Protein AF-A0A7L5XVG1-F1 (afdb_monomer_lite)

Secondary structure (DSSP, 8-state):
----------B-EEEE-SS-EEEEE--SEEE-TTT--EEEGGG--EEETTTTEEESSHHHHHHHHHHHHTTT-

pLDDT: mean 72.11, std 11.24, range [39.47, 84.25]

Sequence (73 aa):
MLRRDGGAGGEAKLDFRESDYRILKPGAYVVCAVSGKKIPLETLSYWSAKRQEAYAGPAEVARRLDGERAAEK

Structure (mmCIF, N/CA/C/O backbone):
data_AF-A0A7L5XVG1-F1
#
_entry.id   AF-A0A7L5XVG1-F1
#
loop_
_atom_site.group_PDB
_atom_site.id
_atom_site.type_symbol
_atom_site.label_atom_id
_atom_site.label_alt_id
_atom_site.label_comp_id
_atom_site.label_asym_id
_atom_site.label_entity_id
_atom_site.label_seq_id
_atom_site.pdbx_PDB_ins_code
_atom_site.Cartn_x
_atom_site.Cartn_y
_atom_site.Cartn_z
_atom_site.occupancy
_atom_site.B_iso_or_equiv
_atom_site.auth_seq_id
_atom_site.auth_comp_id
_atom_site.auth_asym_id
_atom_site.auth_atom_id
_atom_site.pdbx_PDB_model_num
ATOM 1 N N . MET A 1 1 ? -19.986 -18.039 6.657 1.00 46.44 1 MET A N 1
ATOM 2 C CA . MET A 1 1 ? -18.533 -17.783 6.728 1.00 46.44 1 MET A CA 1
ATOM 3 C C . MET A 1 1 ? -18.194 -16.707 5.705 1.00 46.44 1 MET A C 1
ATOM 5 O O . MET A 1 1 ? -18.550 -16.908 4.557 1.00 46.44 1 MET A O 1
ATOM 9 N N . LEU A 1 2 ? -17.531 -15.622 6.154 1.00 58.12 2 LEU A N 1
ATOM 10 C CA . LEU A 1 2 ? -16.834 -14.566 5.379 1.00 58.12 2 LEU A CA 1
ATOM 11 C C . LEU A 1 2 ? -17.765 -13.669 4.513 1.00 58.12 2 LEU A C 1
ATOM 13 O O . LEU A 1 2 ? -18.520 -14.169 3.701 1.00 58.12 2 LEU A O 1
ATOM 17 N N . ARG A 1 3 ? -17.766 -12.332 4.585 1.00 56.44 3 ARG A N 1
ATOM 18 C CA . ARG A 1 3 ? -16.633 -11.406 4.705 1.00 56.44 3 ARG A CA 1
ATOM 19 C C . ARG A 1 3 ? -17.078 -10.109 5.385 1.00 56.44 3 ARG A C 1
ATOM 21 O O . ARG A 1 3 ? -18.031 -9.464 4.967 1.00 56.44 3 ARG A O 1
ATOM 28 N N . ARG A 1 4 ? -16.354 -9.760 6.445 1.00 51.03 4 ARG A N 1
ATOM 29 C CA . ARG A 1 4 ? -16.439 -8.500 7.177 1.00 51.03 4 ARG A CA 1
ATOM 30 C C . ARG A 1 4 ? -15.809 -7.428 6.275 1.00 51.03 4 ARG A C 1
ATOM 32 O O . ARG A 1 4 ? -14.609 -7.195 6.358 1.00 51.03 4 ARG A O 1
ATOM 39 N N . ASP A 1 5 ? -16.586 -6.880 5.342 1.00 49.22 5 ASP A N 1
ATOM 40 C CA . ASP A 1 5 ? -16.175 -5.731 4.529 1.00 49.22 5 ASP A CA 1
ATOM 41 C C . ASP A 1 5 ? -16.189 -4.504 5.447 1.00 49.22 5 ASP A C 1
ATOM 43 O O . ASP A 1 5 ? -17.207 -3.847 5.656 1.00 49.22 5 ASP A O 1
ATOM 47 N N . GLY A 1 6 ? -15.069 -4.317 6.146 1.00 50.75 6 GLY A N 1
ATOM 48 C CA . GLY A 1 6 ? -14.811 -3.203 7.048 1.00 50.75 6 GLY A CA 1
ATOM 49 C C . GLY A 1 6 ? -14.707 -1.902 6.264 1.00 50.75 6 GLY A C 1
ATOM 50 O O . GLY A 1 6 ? -13.621 -1.367 6.060 1.00 50.75 6 GLY A O 1
ATOM 51 N N . GLY A 1 7 ? -15.847 -1.394 5.812 1.00 54.00 7 GLY A N 1
ATOM 52 C CA . GLY A 1 7 ? -15.980 -0.068 5.239 1.00 54.00 7 GLY A CA 1
ATOM 53 C C . GLY A 1 7 ? -16.120 0.986 6.331 1.00 54.00 7 GLY A C 1
ATOM 54 O O . GLY A 1 7 ? -17.219 1.477 6.536 1.00 54.00 7 GLY A O 1
ATOM 55 N N . ALA A 1 8 ? -15.037 1.337 7.027 1.00 56.22 8 ALA A N 1
ATOM 56 C CA . ALA A 1 8 ? -14.916 2.625 7.723 1.00 56.22 8 ALA A CA 1
ATOM 57 C C . ALA A 1 8 ? -13.508 2.802 8.304 1.00 56.22 8 ALA A C 1
ATOM 59 O O . ALA A 1 8 ? -13.127 2.122 9.249 1.00 56.22 8 ALA A O 1
ATOM 60 N N . GLY A 1 9 ? -12.749 3.762 7.784 1.00 57.06 9 GLY A N 1
ATOM 61 C CA . GLY A 1 9 ? -11.516 4.213 8.427 1.00 57.06 9 GLY A CA 1
ATOM 62 C C . GLY A 1 9 ? -10.614 4.893 7.417 1.00 57.06 9 GLY A C 1
ATOM 63 O O . GLY A 1 9 ? -9.926 4.215 6.674 1.00 57.06 9 GLY A O 1
ATOM 64 N N . GLY A 1 10 ? -10.693 6.220 7.348 1.00 72.38 10 GLY A N 1
ATOM 65 C CA . GLY A 1 10 ? -10.238 7.053 6.232 1.00 72.38 10 GLY A CA 1
ATOM 66 C C . GLY A 1 10 ? -8.814 6.847 5.701 1.00 72.38 10 GLY A C 1
ATOM 67 O O . GLY A 1 10 ? -8.001 6.087 6.228 1.00 72.38 10 GLY A O 1
ATOM 68 N N . GLU A 1 11 ? -8.531 7.583 4.627 1.00 78.00 11 GLU A N 1
ATOM 69 C CA . GLU A 1 11 ? -7.245 7.592 3.932 1.00 78.00 11 GLU A CA 1
ATOM 70 C C . GLU A 1 11 ? -6.116 8.090 4.847 1.00 78.00 11 GLU A C 1
ATOM 72 O O . GLU A 1 11 ? -6.028 9.265 5.215 1.00 78.00 11 GLU A O 1
ATOM 77 N N . ALA A 1 12 ? -5.236 7.165 5.200 1.00 80.94 12 ALA A N 1
ATOM 78 C CA . ALA A 1 12 ? -3.931 7.404 5.758 1.00 80.94 12 ALA A CA 1
ATOM 79 C C . ALA A 1 12 ? -3.029 8.034 4.707 1.00 80.94 12 ALA A C 1
ATOM 81 O O . ALA A 1 12 ? -2.953 7.587 3.558 1.00 80.94 12 ALA A O 1
ATOM 82 N N . LYS A 1 13 ? -2.303 9.061 5.135 1.00 79.94 13 LYS A N 1
ATOM 83 C CA . LYS A 1 13 ? -1.327 9.740 4.295 1.00 79.94 13 LYS A CA 1
ATOM 84 C C . LYS A 1 13 ? 0.052 9.430 4.846 1.00 79.94 13 LYS A C 1
ATOM 86 O O . LYS A 1 13 ? 0.358 9.790 5.982 1.00 79.94 13 LYS A O 1
ATOM 91 N N . LEU A 1 14 ? 0.835 8.716 4.051 1.00 79.62 14 LEU A N 1
ATOM 92 C CA . LEU A 1 14 ? 2.203 8.319 4.352 1.00 79.62 14 LEU A CA 1
ATOM 93 C C . LEU A 1 14 ? 3.138 9.180 3.510 1.00 79.62 14 LEU A C 1
ATOM 95 O O . LEU A 1 14 ? 2.915 9.346 2.314 1.00 79.62 14 LEU A O 1
ATOM 99 N N . ASP A 1 15 ? 4.170 9.712 4.143 1.00 83.94 15 ASP A N 1
ATOM 100 C CA . ASP A 1 15 ? 5.319 10.294 3.475 1.00 83.94 15 ASP A CA 1
ATOM 101 C C . ASP A 1 15 ? 6.398 9.221 3.391 1.00 83.94 15 ASP A C 1
ATOM 103 O O . ASP A 1 15 ? 6.994 8.839 4.398 1.00 83.94 15 ASP A O 1
ATOM 107 N N . PHE A 1 16 ? 6.588 8.662 2.203 1.00 81.69 16 PHE A N 1
ATOM 108 C CA . PHE A 1 16 ? 7.606 7.645 1.987 1.00 81.69 16 PHE A CA 1
ATOM 109 C C . PHE A 1 16 ? 8.965 8.323 1.803 1.00 81.69 16 PHE A C 1
ATOM 111 O O . PHE A 1 16 ? 9.138 9.111 0.873 1.00 81.69 16 PHE A O 1
ATOM 118 N N . ARG A 1 17 ? 9.917 8.003 2.680 1.00 80.06 17 ARG A N 1
ATOM 119 C CA . ARG A 1 17 ? 11.325 8.409 2.624 1.00 80.06 17 ARG A CA 1
ATOM 120 C C . ARG A 1 17 ? 12.192 7.226 2.205 1.00 80.06 17 ARG A C 1
ATOM 122 O O . ARG A 1 17 ? 11.764 6.076 2.228 1.00 80.06 17 ARG A O 1
ATOM 129 N N . GLU A 1 18 ? 13.417 7.526 1.793 1.00 72.75 18 GLU A N 1
ATOM 130 C CA . GLU A 1 18 ? 14.345 6.570 1.173 1.00 72.75 18 GLU A CA 1
ATOM 131 C C . GLU A 1 18 ? 14.597 5.309 2.020 1.00 72.75 18 GLU A C 1
ATOM 133 O O . GLU A 1 18 ? 14.766 4.227 1.463 1.00 72.75 18 GLU A O 1
ATOM 138 N N . SER A 1 19 ? 14.519 5.434 3.350 1.00 72.56 19 SER A 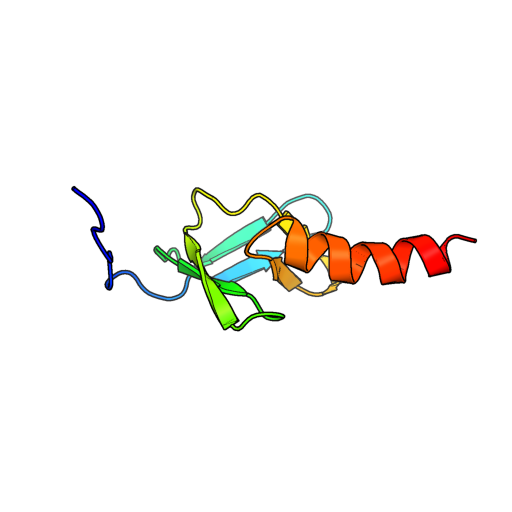N 1
ATOM 139 C CA . SER A 1 19 ? 14.748 4.335 4.301 1.00 72.56 19 SER A CA 1
ATOM 140 C C . SER A 1 19 ? 13.585 4.072 5.264 1.00 72.56 19 SER A C 1
ATOM 142 O O . SER A 1 19 ? 13.561 3.041 5.931 1.00 72.56 19 SER A O 1
ATOM 144 N N . ASP A 1 20 ? 12.628 4.992 5.377 1.00 77.31 20 ASP A N 1
ATOM 145 C CA . ASP A 1 20 ? 11.513 4.914 6.324 1.00 77.31 20 ASP A CA 1
ATOM 146 C C . ASP A 1 20 ? 10.268 5.577 5.738 1.00 77.31 20 ASP A C 1
ATOM 148 O O . ASP A 1 20 ? 10.342 6.259 4.727 1.00 77.31 20 ASP A O 1
ATOM 152 N N . TYR A 1 21 ? 9.106 5.408 6.355 1.00 81.00 21 TYR A N 1
ATOM 153 C CA . TYR A 1 21 ? 7.938 6.204 6.004 1.00 81.00 21 TYR A CA 1
ATOM 154 C C . TYR A 1 21 ? 7.374 6.875 7.242 1.00 81.00 21 TYR A C 1
ATOM 156 O O . TYR A 1 21 ? 7.301 6.289 8.325 1.00 81.00 21 TYR A O 1
ATOM 164 N N . ARG A 1 22 ? 6.943 8.121 7.077 1.00 83.00 22 ARG A N 1
ATOM 165 C CA . ARG A 1 22 ? 6.316 8.895 8.136 1.00 83.00 22 ARG A CA 1
ATOM 166 C C . ARG A 1 22 ? 4.818 8.950 7.914 1.00 83.00 22 ARG A C 1
ATOM 168 O O . ARG A 1 22 ? 4.340 9.406 6.883 1.00 83.00 22 ARG A O 1
ATOM 175 N N . ILE A 1 23 ? 4.054 8.533 8.912 1.00 82.94 23 ILE A N 1
ATOM 176 C CA . ILE A 1 23 ? 2.600 8.682 8.890 1.00 82.94 23 ILE A CA 1
ATOM 177 C C . ILE A 1 23 ? 2.284 10.164 9.138 1.00 82.94 23 ILE A C 1
ATOM 179 O O . ILE A 1 23 ? 2.444 10.659 10.251 1.00 82.94 23 ILE A O 1
ATOM 183 N N . LEU A 1 24 ? 1.865 10.881 8.092 1.00 84.25 24 LEU A N 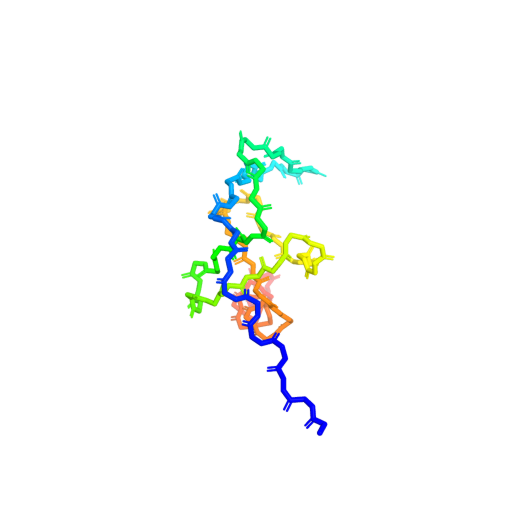1
ATOM 184 C CA . LEU A 1 24 ? 1.389 12.266 8.186 1.00 84.25 24 LEU A CA 1
ATOM 185 C C . LEU A 1 24 ? -0.050 12.316 8.700 1.00 84.25 24 LEU A C 1
ATOM 187 O O . LEU A 1 24 ? -0.398 13.169 9.512 1.00 84.25 24 LEU A O 1
ATOM 191 N N . LYS A 1 25 ? -0.891 11.395 8.220 1.00 80.06 25 LYS A N 1
ATOM 192 C CA . LYS A 1 25 ? -2.249 11.197 8.729 1.00 80.06 25 LYS A CA 1
ATOM 193 C C . LYS A 1 25 ? -2.457 9.733 9.091 1.00 80.06 25 LYS A C 1
ATOM 195 O O . LYS A 1 25 ? -2.373 8.900 8.185 1.00 80.06 25 LYS A O 1
ATOM 200 N N . PRO A 1 26 ? -2.758 9.419 10.363 1.00 71.12 26 PRO A N 1
ATOM 201 C CA . PRO A 1 26 ? -3.202 8.087 10.730 1.00 71.12 26 PRO A CA 1
ATOM 202 C C . PRO A 1 26 ? -4.588 7.853 10.118 1.00 71.12 26 PRO A C 1
ATOM 204 O O . PRO A 1 26 ? -5.505 8.654 10.294 1.00 71.12 26 PRO A O 1
ATOM 207 N N . GLY A 1 27 ? -4.720 6.769 9.365 1.00 77.62 27 GLY A N 1
ATOM 208 C CA . GLY A 1 27 ? -5.984 6.278 8.817 1.00 77.62 27 GLY A CA 1
ATOM 209 C C . GLY A 1 27 ? -6.087 4.778 9.066 1.00 77.62 27 GLY A C 1
ATOM 210 O O . GLY A 1 27 ? -5.200 4.206 9.692 1.00 77.62 27 GLY A O 1
ATOM 211 N N . ALA A 1 28 ? -7.143 4.120 8.595 1.00 78.75 28 ALA A N 1
ATOM 212 C CA . ALA A 1 28 ? -7.147 2.649 8.582 1.00 78.75 28 ALA A CA 1
ATOM 213 C C . ALA A 1 28 ? -6.569 2.116 7.259 1.00 78.75 28 ALA A C 1
ATOM 215 O O . ALA A 1 28 ? -5.958 1.056 7.208 1.00 78.75 28 ALA A O 1
ATOM 216 N N . TYR A 1 29 ? -6.780 2.901 6.207 1.00 80.00 29 TYR A N 1
ATOM 217 C CA . TYR A 1 29 ? -6.490 2.728 4.794 1.00 80.00 29 TYR A CA 1
ATOM 218 C C . TYR A 1 29 ? -5.389 3.514 4.071 1.00 80.00 29 TYR A C 1
ATOM 220 O O . TYR A 1 29 ? -5.450 4.726 4.150 1.00 80.00 29 TYR A O 1
ATOM 228 N N . VAL A 1 30 ? -4.508 2.972 3.233 1.00 83.62 30 VAL A N 1
ATOM 229 C CA . VAL A 1 30 ? -3.904 3.757 2.131 1.00 83.62 30 VAL A CA 1
ATOM 230 C C . VAL A 1 30 ? -4.441 3.276 0.786 1.00 83.62 30 VAL A C 1
ATOM 232 O O . VAL A 1 30 ? -4.793 2.109 0.634 1.00 83.62 30 VAL A O 1
ATOM 235 N N . VAL A 1 31 ? -4.568 4.171 -0.190 1.00 80.19 31 VAL A N 1
ATOM 236 C CA . VAL A 1 31 ? -5.025 3.817 -1.539 1.00 80.19 31 VAL A CA 1
ATOM 237 C C . VAL A 1 31 ? -3.815 3.572 -2.432 1.00 80.19 31 VAL A C 1
ATOM 239 O O . VAL A 1 31 ? -2.899 4.390 -2.491 1.00 80.19 31 VAL A O 1
ATOM 242 N N . CYS A 1 32 ? -3.811 2.440 -3.133 1.00 80.88 32 CYS A N 1
ATOM 243 C CA . CYS A 1 32 ? -2.788 2.142 -4.125 1.00 80.88 32 CYS A CA 1
ATOM 244 C C . CYS A 1 32 ? -2.895 3.103 -5.313 1.00 80.88 32 CYS A C 1
ATOM 246 O O . CYS A 1 32 ? -3.946 3.155 -5.951 1.00 80.88 32 CYS A O 1
ATOM 248 N N . ALA A 1 33 ? -1.804 3.780 -5.672 1.00 74.12 33 ALA A N 1
ATOM 249 C CA . ALA A 1 33 ? -1.774 4.643 -6.855 1.00 74.12 33 ALA A CA 1
ATOM 250 C C . ALA A 1 33 ? -1.916 3.851 -8.173 1.00 74.12 33 ALA A C 1
ATOM 252 O O . ALA A 1 33 ? -2.477 4.356 -9.140 1.00 74.12 33 ALA A O 1
ATOM 253 N N . VAL A 1 34 ? -1.480 2.584 -8.199 1.00 74.25 34 VAL A N 1
ATOM 254 C CA . VAL A 1 34 ? -1.527 1.730 -9.401 1.00 74.25 34 VAL A CA 1
ATOM 255 C C . VAL A 1 34 ? -2.881 1.057 -9.607 1.00 74.25 34 VAL A C 1
ATOM 257 O O . VAL A 1 34 ? -3.348 0.958 -10.738 1.00 74.25 34 VAL A O 1
ATOM 260 N N . SER A 1 35 ? -3.512 0.568 -8.535 1.00 69.75 35 SER A N 1
ATOM 261 C CA . SER A 1 35 ? -4.751 -0.220 -8.634 1.00 69.75 35 SER A CA 1
ATOM 262 C C . SER A 1 35 ? -5.985 0.469 -8.042 1.00 69.75 35 SER A C 1
ATOM 264 O O . SER A 1 35 ? -7.081 -0.075 -8.163 1.00 69.75 35 SER A O 1
ATOM 266 N N . GLY A 1 36 ? -5.845 1.599 -7.340 1.00 78.12 36 GLY A N 1
ATOM 267 C CA . GLY A 1 36 ? -6.948 2.239 -6.605 1.00 78.12 36 GLY A CA 1
ATOM 268 C C . GLY A 1 36 ? -7.481 1.412 -5.426 1.00 78.12 36 GLY A C 1
ATOM 269 O O . GLY A 1 36 ? -8.534 1.708 -4.865 1.00 78.12 36 GLY A O 1
ATOM 270 N N . LYS A 1 37 ? -6.777 0.339 -5.050 1.00 77.56 37 LYS A N 1
ATOM 271 C CA . LYS A 1 37 ? -7.204 -0.607 -4.018 1.00 77.56 37 LYS A CA 1
ATOM 272 C C . LYS A 1 37 ? -6.915 -0.046 -2.626 1.00 77.56 37 LYS A C 1
ATOM 274 O O . LYS A 1 37 ? -5.866 0.557 -2.414 1.00 77.56 37 LYS A O 1
ATOM 279 N N . LYS A 1 38 ? -7.832 -0.266 -1.681 1.00 81.19 38 LYS A N 1
ATOM 280 C CA . LYS A 1 38 ? -7.663 0.112 -0.271 1.00 81.19 38 LYS A CA 1
ATOM 281 C C . LYS A 1 38 ? -6.787 -0.920 0.437 1.00 81.19 38 LYS A C 1
ATOM 283 O O . LYS A 1 38 ? -7.103 -2.108 0.417 1.00 81.19 38 LYS A O 1
ATOM 288 N N . ILE A 1 39 ? -5.706 -0.459 1.048 1.00 79.06 39 ILE A N 1
ATOM 289 C CA . ILE A 1 39 ? -4.684 -1.267 1.711 1.00 79.06 39 ILE A CA 1
ATOM 290 C C . ILE A 1 39 ? -4.692 -0.886 3.182 1.00 79.06 39 ILE A C 1
ATOM 292 O O . ILE A 1 39 ? -4.366 0.257 3.499 1.00 79.06 39 ILE A O 1
ATOM 296 N N . PRO A 1 40 ? -5.055 -1.790 4.094 1.00 80.75 40 PRO A N 1
ATOM 297 C CA . PRO A 1 40 ? -4.883 -1.506 5.503 1.00 80.75 40 PRO A CA 1
ATOM 298 C C . PRO A 1 40 ? -3.406 -1.233 5.805 1.00 80.75 40 PRO A C 1
ATOM 300 O O . PRO A 1 40 ? -2.534 -1.961 5.333 1.00 80.75 40 PRO A O 1
ATOM 303 N N . LEU A 1 41 ? -3.110 -0.201 6.595 1.00 75.31 41 LEU A N 1
ATOM 304 C CA . LEU A 1 41 ? -1.724 0.131 6.966 1.00 75.31 41 LEU A CA 1
ATOM 305 C C . LEU A 1 41 ? -0.979 -1.059 7.596 1.00 75.31 41 LEU A C 1
ATOM 307 O O . LEU A 1 41 ? 0.212 -1.229 7.369 1.00 75.31 41 LEU A O 1
ATOM 311 N N . GLU A 1 42 ? -1.696 -1.908 8.335 1.00 71.69 42 GLU A N 1
ATOM 312 C CA . GLU A 1 42 ? -1.180 -3.136 8.959 1.00 71.69 42 GLU A CA 1
ATOM 313 C C . GLU A 1 42 ? -0.710 -4.210 7.957 1.00 71.69 42 GLU A C 1
ATOM 315 O O . GLU A 1 42 ? 0.122 -5.042 8.303 1.00 71.69 42 GLU A O 1
ATOM 320 N N . THR A 1 43 ? -1.202 -4.189 6.714 1.00 72.69 43 THR A N 1
ATOM 321 C CA . THR A 1 43 ? -0.811 -5.117 5.629 1.00 72.69 43 THR A CA 1
ATOM 322 C C . THR A 1 43 ? -0.017 -4.409 4.525 1.00 72.69 43 THR A C 1
ATOM 324 O O . THR A 1 43 ? 0.256 -4.994 3.472 1.00 72.69 43 THR A O 1
ATOM 327 N N . LEU A 1 44 ? 0.403 -3.161 4.747 1.00 76.31 44 LEU A N 1
ATOM 328 C CA . LEU A 1 44 ? 1.301 -2.455 3.842 1.00 76.31 44 LEU A CA 1
ATOM 329 C C . LEU A 1 44 ? 2.711 -3.069 3.908 1.00 76.31 44 LEU A C 1
ATOM 331 O O . LEU A 1 44 ? 3.560 -2.631 4.679 1.00 76.31 44 LEU A O 1
ATOM 335 N N . SER A 1 45 ? 2.977 -4.074 3.075 1.00 75.56 45 SER A N 1
ATOM 336 C CA . SER A 1 45 ? 4.318 -4.670 2.951 1.00 75.56 45 SER A CA 1
ATOM 337 C C . SER A 1 45 ? 5.182 -4.027 1.871 1.00 75.56 45 SER A C 1
ATOM 339 O O . SER A 1 45 ? 6.395 -4.211 1.894 1.00 75.56 45 SER A O 1
ATOM 341 N N . TYR A 1 46 ? 4.590 -3.293 0.923 1.00 77.56 46 TYR A N 1
ATOM 342 C CA . TYR A 1 46 ? 5.314 -2.797 -0.243 1.00 77.56 46 TYR A CA 1
ATOM 343 C C . TYR A 1 46 ? 4.998 -1.332 -0.552 1.00 77.56 46 TYR A C 1
ATOM 345 O O . TYR A 1 46 ? 3.855 -0.959 -0.828 1.00 77.56 46 TYR A O 1
ATOM 353 N N . TRP A 1 47 ? 6.039 -0.503 -0.557 1.00 82.50 47 TRP A N 1
ATOM 354 C CA . TRP A 1 47 ? 5.972 0.913 -0.906 1.00 82.50 47 TRP A CA 1
ATOM 355 C C . TRP A 1 47 ? 7.224 1.343 -1.670 1.00 82.50 47 TRP A C 1
ATOM 357 O O . TRP A 1 47 ? 8.258 0.680 -1.604 1.00 82.50 47 TRP A O 1
ATOM 367 N N . SER A 1 48 ? 7.138 2.462 -2.390 1.00 77.31 48 SER A N 1
ATOM 368 C CA . SER A 1 48 ? 8.284 3.052 -3.084 1.00 77.31 48 SER A CA 1
ATOM 369 C C . SER A 1 48 ? 8.461 4.517 -2.698 1.00 77.31 48 SER A C 1
ATOM 371 O O . SER A 1 48 ? 7.597 5.351 -2.970 1.00 77.31 48 SER A O 1
ATOM 373 N N . ALA A 1 49 ? 9.605 4.833 -2.089 1.00 78.31 49 ALA A N 1
ATOM 374 C CA . ALA A 1 49 ? 9.967 6.186 -1.668 1.00 78.31 49 ALA A CA 1
ATO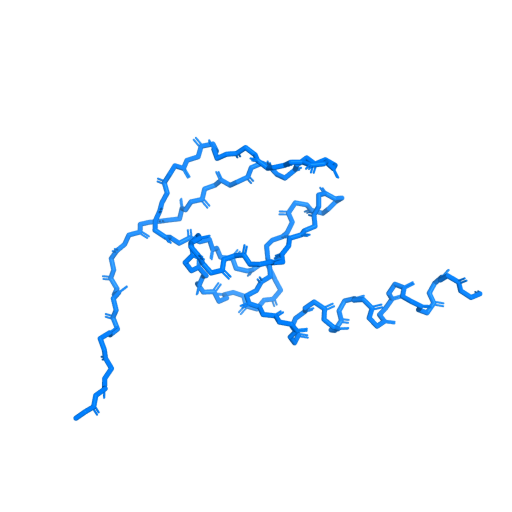M 375 C C . ALA A 1 49 ? 10.177 7.142 -2.845 1.00 78.31 49 ALA A C 1
ATOM 377 O O . ALA A 1 49 ? 9.680 8.263 -2.824 1.00 78.31 49 ALA A O 1
ATOM 378 N N . LYS A 1 50 ? 10.828 6.669 -3.919 1.00 79.25 50 LYS A N 1
ATOM 379 C CA . LYS A 1 50 ? 11.093 7.472 -5.125 1.00 79.25 50 LYS A CA 1
ATOM 380 C C . LYS A 1 50 ? 9.829 8.033 -5.770 1.00 79.25 50 LYS A C 1
ATOM 382 O O . LYS A 1 50 ? 9.887 9.078 -6.407 1.00 79.25 50 LYS A O 1
ATOM 387 N N . ARG A 1 51 ? 8.710 7.317 -5.658 1.00 74.56 51 ARG A N 1
ATOM 388 C CA . ARG A 1 51 ? 7.440 7.696 -6.291 1.00 74.56 51 ARG A CA 1
ATOM 389 C C . ARG A 1 51 ? 6.364 8.112 -5.292 1.00 74.56 51 ARG A C 1
ATOM 391 O O . ARG A 1 51 ? 5.314 8.582 -5.705 1.00 74.56 51 ARG A O 1
ATOM 398 N N . GLN A 1 52 ? 6.627 7.953 -3.995 1.00 79.25 52 GLN A N 1
ATOM 399 C CA . GLN A 1 52 ? 5.636 8.087 -2.928 1.00 79.25 52 GLN A CA 1
ATOM 400 C C . GLN A 1 52 ? 4.368 7.247 -3.176 1.00 79.25 52 GLN A C 1
ATOM 402 O O . GLN A 1 52 ? 3.249 7.669 -2.888 1.00 79.25 52 GLN A O 1
ATOM 407 N N . GLU A 1 53 ? 4.547 6.036 -3.709 1.00 80.31 53 GLU A N 1
ATOM 408 C CA . GLU A 1 53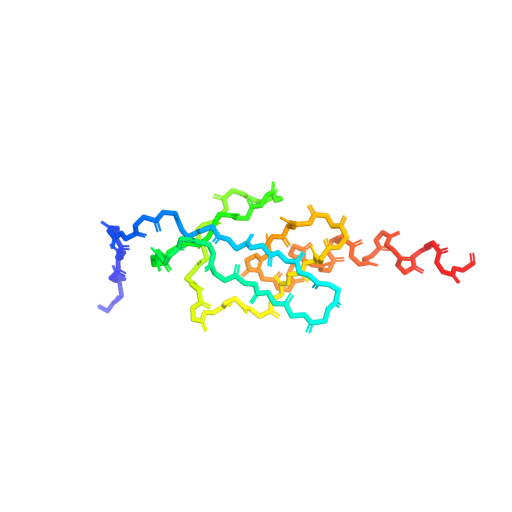 ? 3.450 5.138 -4.080 1.00 80.31 53 GLU A CA 1
ATOM 409 C C . GLU A 1 53 ? 3.378 3.929 -3.142 1.00 80.31 53 GLU A C 1
ATOM 411 O O . GLU A 1 53 ? 4.374 3.240 -2.901 1.00 80.31 53 GLU A O 1
ATOM 416 N N . ALA A 1 54 ? 2.171 3.651 -2.647 1.00 80.31 54 ALA A N 1
ATOM 417 C CA . ALA A 1 54 ? 1.835 2.441 -1.904 1.00 80.31 54 ALA A CA 1
ATOM 418 C C . ALA A 1 54 ? 1.293 1.360 -2.848 1.00 80.31 54 ALA A C 1
ATOM 420 O O . ALA A 1 54 ? 0.487 1.659 -3.737 1.00 80.31 54 ALA A O 1
ATOM 421 N N . TYR A 1 55 ? 1.666 0.100 -2.624 1.00 80.88 55 TYR A N 1
ATOM 422 C CA . TYR A 1 55 ? 1.210 -1.035 -3.429 1.00 80.88 55 TYR A CA 1
ATOM 423 C C . TYR A 1 55 ? 0.438 -2.040 -2.574 1.00 80.88 55 TYR A C 1
ATOM 425 O O . TYR A 1 55 ? 0.859 -2.369 -1.467 1.00 80.88 55 TYR A O 1
ATOM 433 N N . ALA A 1 56 ? -0.707 -2.525 -3.075 1.00 74.19 56 ALA A N 1
ATOM 434 C CA . ALA A 1 56 ? -1.610 -3.363 -2.278 1.00 74.19 56 ALA A CA 1
ATOM 435 C C . ALA A 1 56 ? -1.158 -4.813 -2.184 1.00 74.19 56 ALA A C 1
ATOM 437 O O . ALA A 1 56 ? -1.633 -5.559 -1.330 1.00 74.19 56 ALA A O 1
ATOM 438 N N . GLY A 1 57 ? -0.257 -5.228 -3.064 1.00 75.75 57 GLY A N 1
ATOM 439 C CA . GLY A 1 57 ? 0.247 -6.579 -3.047 1.00 75.75 57 GLY A CA 1
ATOM 440 C C . GLY A 1 57 ? 1.443 -6.792 -3.958 1.00 75.75 57 GLY A C 1
ATOM 441 O O . GLY A 1 57 ? 1.815 -5.914 -4.742 1.00 75.75 57 GLY A O 1
ATOM 442 N N . PRO A 1 58 ? 2.013 -8.004 -3.889 1.00 68.31 58 PRO A N 1
ATOM 443 C CA . PRO A 1 58 ? 3.166 -8.384 -4.689 1.00 68.31 58 PRO A CA 1
ATOM 444 C C . PRO A 1 58 ? 2.867 -8.353 -6.189 1.00 68.31 58 PRO A C 1
ATOM 446 O O . PRO A 1 58 ? 3.792 -8.179 -6.966 1.00 68.31 58 PRO A O 1
ATOM 449 N N . ALA A 1 59 ? 1.605 -8.464 -6.618 1.00 75.75 59 ALA A N 1
ATOM 450 C CA . ALA A 1 59 ? 1.234 -8.378 -8.030 1.00 75.75 59 ALA A CA 1
ATOM 451 C C . ALA A 1 59 ? 1.455 -6.970 -8.616 1.00 75.75 59 ALA A C 1
ATOM 453 O O . ALA A 1 59 ? 2.042 -6.848 -9.691 1.00 75.75 59 ALA A O 1
ATOM 454 N N . GLU A 1 60 ? 1.038 -5.905 -7.917 1.00 78.06 60 GLU A N 1
ATOM 455 C CA . GLU A 1 60 ? 1.283 -4.532 -8.386 1.00 78.06 60 GLU A CA 1
ATOM 456 C C . GLU A 1 60 ? 2.768 -4.166 -8.335 1.00 78.06 60 GLU A C 1
ATOM 458 O O . GLU A 1 60 ? 3.276 -3.524 -9.253 1.00 78.06 60 GLU A O 1
ATOM 463 N N . VAL A 1 61 ? 3.472 -4.625 -7.300 1.00 74.44 61 VAL A N 1
ATOM 464 C CA . VAL A 1 61 ? 4.919 -4.424 -7.167 1.00 74.44 61 VAL A CA 1
ATOM 465 C C . VAL A 1 61 ? 5.665 -5.183 -8.251 1.00 74.44 61 VAL A C 1
ATOM 467 O O . VAL A 1 61 ? 6.518 -4.601 -8.904 1.00 74.44 61 VAL A O 1
ATOM 470 N N . ALA A 1 62 ? 5.324 -6.451 -8.497 1.00 76.44 62 ALA A N 1
ATOM 471 C CA . ALA A 1 62 ? 5.928 -7.266 -9.546 1.00 76.44 62 ALA A CA 1
ATOM 472 C C . ALA A 1 62 ? 5.706 -6.640 -10.920 1.00 76.44 62 ALA A C 1
ATOM 474 O O . ALA A 1 62 ? 6.653 -6.546 -11.687 1.00 76.44 62 ALA A O 1
ATOM 475 N N . ARG A 1 63 ? 4.504 -6.117 -11.206 1.00 77.81 63 ARG A N 1
ATOM 476 C CA . ARG A 1 63 ? 4.242 -5.378 -12.452 1.00 77.81 63 ARG A CA 1
ATOM 477 C C . ARG A 1 63 ? 5.183 -4.181 -12.621 1.00 77.81 63 ARG A C 1
ATOM 479 O O . ARG A 1 63 ? 5.487 -3.801 -13.748 1.00 77.81 63 ARG A O 1
ATOM 486 N N . ARG A 1 64 ? 5.621 -3.563 -11.520 1.00 78.81 64 ARG A N 1
ATOM 487 C CA . ARG A 1 64 ? 6.494 -2.388 -11.569 1.00 78.81 64 ARG A CA 1
ATOM 488 C C . ARG A 1 64 ? 7.979 -2.728 -11.551 1.00 78.81 64 ARG A C 1
ATOM 490 O O . ARG A 1 64 ? 8.716 -2.184 -12.367 1.00 78.81 64 ARG A O 1
ATOM 497 N N . LEU A 1 65 ? 8.382 -3.669 -10.704 1.00 72.00 65 LEU A N 1
ATOM 498 C CA . LEU A 1 65 ? 9.732 -4.221 -10.646 1.00 72.00 65 LEU A CA 1
ATOM 499 C C . LEU A 1 65 ? 10.109 -4.967 -11.920 1.00 72.00 65 LEU A C 1
ATOM 501 O O . LEU A 1 65 ? 11.273 -4.940 -12.281 1.00 72.00 65 LEU A O 1
ATOM 505 N N . ASP A 1 66 ? 9.170 -5.608 -12.613 1.00 71.69 66 ASP A N 1
ATOM 506 C CA . ASP A 1 66 ? 9.419 -6.189 -13.938 1.00 71.69 66 ASP A CA 1
ATOM 507 C C . ASP A 1 66 ? 9.914 -5.113 -14.924 1.00 71.69 66 ASP A C 1
ATOM 509 O O . ASP A 1 66 ? 10.883 -5.322 -15.649 1.00 71.69 66 ASP A O 1
ATOM 513 N N . GLY A 1 67 ? 9.350 -3.902 -14.834 1.00 62.09 67 GLY A N 1
ATOM 514 C CA . GLY A 1 67 ? 9.817 -2.735 -15.583 1.00 62.09 67 GLY A CA 1
ATOM 515 C C . GLY A 1 67 ? 11.160 -2.160 -15.112 1.00 62.09 67 GLY A C 1
ATOM 516 O O . GLY A 1 67 ? 11.906 -1.649 -15.941 1.00 62.09 67 GLY A O 1
ATOM 517 N N . GLU A 1 68 ? 11.497 -2.236 -13.817 1.00 63.91 68 GLU A N 1
ATOM 518 C CA . GLU A 1 68 ? 12.787 -1.739 -13.290 1.00 63.91 68 GLU A CA 1
ATOM 519 C C . GLU A 1 68 ? 13.934 -2.757 -13.414 1.00 63.91 68 GLU A C 1
ATOM 521 O O . GLU A 1 68 ? 15.047 -2.368 -13.754 1.00 63.91 68 GLU A O 1
ATOM 526 N N . ARG A 1 69 ? 13.688 -4.064 -13.245 1.00 54.41 69 ARG A N 1
ATOM 527 C CA . ARG A 1 69 ? 14.683 -5.125 -13.504 1.00 54.41 69 ARG A CA 1
ATOM 528 C C . ARG A 1 69 ? 15.111 -5.167 -14.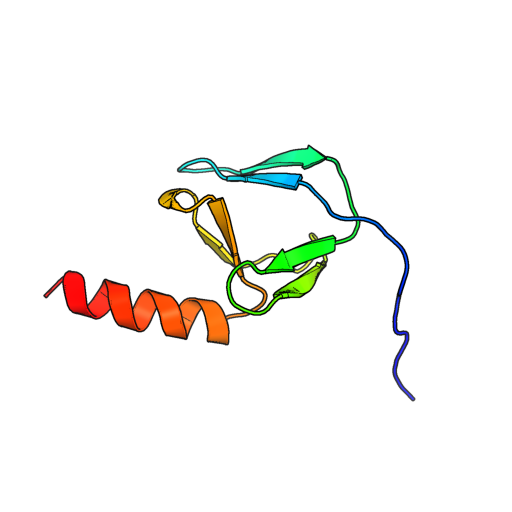965 1.00 54.41 69 ARG A C 1
ATOM 530 O O . ARG A 1 69 ? 16.232 -5.571 -15.249 1.00 54.41 69 ARG A O 1
ATOM 537 N N . ALA A 1 70 ? 14.241 -4.756 -15.886 1.00 51.12 70 ALA A N 1
ATOM 538 C CA . ALA A 1 70 ? 14.609 -4.592 -17.286 1.00 51.12 70 ALA A CA 1
ATOM 539 C C . ALA A 1 70 ? 15.563 -3.402 -17.516 1.00 51.12 70 ALA A C 1
ATOM 541 O O . ALA A 1 70 ? 16.316 -3.425 -18.482 1.00 51.12 70 ALA A O 1
ATOM 542 N N . ALA A 1 71 ? 15.551 -2.389 -16.640 1.00 45.00 71 ALA A N 1
ATOM 543 C CA . ALA A 1 71 ? 16.387 -1.192 -16.752 1.00 45.00 71 ALA A CA 1
ATOM 544 C C . ALA A 1 71 ? 17.771 -1.335 -16.088 1.00 45.00 71 ALA A C 1
ATOM 546 O O . ALA A 1 71 ? 18.645 -0.512 -16.337 1.00 45.00 71 ALA A O 1
ATOM 547 N N . GLU A 1 72 ? 17.982 -2.364 -15.261 1.00 46.53 72 GLU A N 1
ATOM 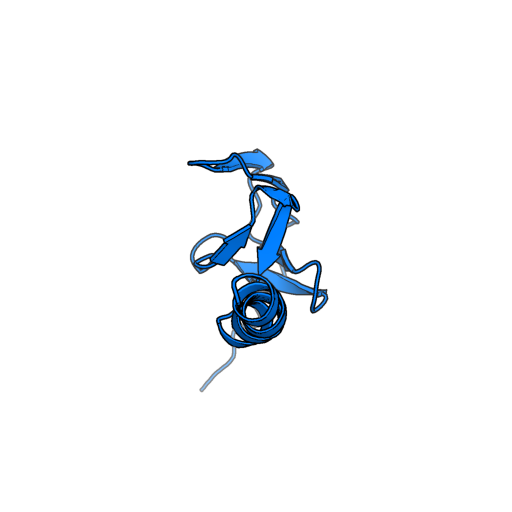548 C CA . GLU A 1 72 ? 19.294 -2.687 -14.673 1.00 46.53 72 GLU A CA 1
ATOM 549 C C . GLU A 1 72 ? 20.185 -3.529 -15.617 1.00 46.53 72 GLU A C 1
ATOM 551 O O . GLU A 1 72 ? 21.311 -3.871 -15.261 1.00 46.53 72 GLU A O 1
ATOM 556 N N . LYS A 1 73 ? 19.713 -3.873 -16.824 1.00 39.47 73 LYS A N 1
ATOM 557 C CA . LYS A 1 73 ? 20.485 -4.668 -17.789 1.00 39.47 73 LYS A CA 1
ATOM 558 C C . LYS A 1 73 ? 21.212 -3.827 -18.830 1.00 39.47 73 LYS A C 1
ATOM 560 O O . LYS A 1 73 ? 20.591 -2.885 -19.365 1.00 39.47 73 LYS A O 1
#

Radius of gyration: 13.61 Å; chains: 1; bounding box: 39×30×28 Å

Foldseek 3Di:
DDDPPPPDWDAWQWQAAPVDIDTPDDTQWHAFPQPRDTAGPVQQPDDDNVVRGTDRDPVSVVVVVVVVVVVVD